Protein AF-X1GI03-F1 (afdb_monomer_lite)

Organism: NCBI:txid412755

Secondary structure (DSSP, 8-state):
-EEE---STT---HHHHHHHHHHHHS---TTSGGGGGGGS---EEE-HHHHS-----SSS--

Structure (mmCIF, N/CA/C/O backbone):
data_AF-X1GI03-F1
#
_entry.id   AF-X1GI03-F1
#
loop_
_atom_site.group_PDB
_atom_site.id
_atom_site.type_symbol
_atom_site.label_atom_id
_atom_site.label_alt_id
_atom_site.label_comp_id
_atom_site.label_asym_id
_atom_site.label_entity_id
_atom_site.label_seq_id
_atom_site.pdbx_PDB_ins_code
_atom_site.Cartn_x
_atom_site.Cartn_y
_atom_site.Cartn_z
_atom_site.occupancy
_atom_site.B_iso_or_equiv
_atom_site.auth_seq_id
_atom_site.auth_comp_id
_atom_site.auth_asym_id
_atom_site.auth_atom_id
_atom_site.pdbx_PDB_model_num
ATOM 1 N N . MET A 1 1 ? -15.389 0.923 -0.271 1.00 82.25 1 MET A N 1
ATOM 2 C CA . MET A 1 1 ? -14.917 0.310 -1.523 1.00 82.25 1 MET A CA 1
ATOM 3 C C . MET A 1 1 ? -13.830 1.205 -2.077 1.00 82.25 1 MET A C 1
ATOM 5 O O . MET A 1 1 ? -14.095 2.392 -2.226 1.00 82.25 1 MET A O 1
ATOM 9 N N . ASP A 1 2 ? -12.640 0.656 -2.304 1.00 93.94 2 ASP A N 1
ATOM 10 C CA . ASP A 1 2 ? -11.486 1.360 -2.880 1.00 93.94 2 ASP A CA 1
ATOM 11 C C . ASP A 1 2 ? -10.993 0.643 -4.152 1.00 93.94 2 ASP A C 1
ATOM 13 O O . ASP A 1 2 ? -11.248 -0.553 -4.328 1.00 93.94 2 ASP A O 1
ATOM 17 N N . MET A 1 3 ? -10.338 1.369 -5.062 1.00 94.38 3 MET A N 1
ATOM 18 C CA . MET A 1 3 ? -9.942 0.865 -6.383 1.00 94.38 3 MET A CA 1
ATOM 19 C C . MET A 1 3 ? -8.490 1.213 -6.701 1.00 94.38 3 MET A C 1
ATOM 21 O O . MET A 1 3 ? -8.137 2.376 -6.883 1.00 94.38 3 MET A O 1
ATOM 25 N N . HIS A 1 4 ? -7.666 0.185 -6.884 1.00 93.56 4 HIS A N 1
ATOM 26 C CA . HIS A 1 4 ? -6.286 0.315 -7.333 1.00 93.56 4 HIS A CA 1
ATOM 27 C C . HIS A 1 4 ? -6.181 -0.062 -8.818 1.00 93.56 4 HIS A C 1
ATOM 29 O O . HIS A 1 4 ? -6.142 -1.241 -9.195 1.00 93.56 4 HIS A O 1
ATOM 35 N N . SER A 1 5 ? -6.125 0.952 -9.686 1.00 89.81 5 SER A N 1
ATOM 36 C CA . SER A 1 5 ? -6.006 0.760 -11.135 1.00 89.81 5 SER A CA 1
ATOM 37 C C . SER A 1 5 ? -5.170 1.835 -11.826 1.00 89.81 5 SER A C 1
ATOM 39 O O . SER A 1 5 ? -5.113 2.981 -11.383 1.00 89.81 5 SER A O 1
ATOM 41 N N . LEU A 1 6 ? -4.519 1.452 -12.928 1.00 80.00 6 LEU A N 1
ATOM 42 C CA . LEU A 1 6 ? -3.791 2.366 -13.810 1.00 80.00 6 LEU A CA 1
ATOM 43 C C . LEU A 1 6 ? -4.795 3.039 -14.758 1.00 80.00 6 LEU A C 1
ATOM 45 O O . LEU A 1 6 ? -5.089 2.509 -15.826 1.00 80.00 6 LEU A O 1
ATOM 49 N N . THR A 1 7 ? -5.352 4.188 -14.375 1.00 70.25 7 THR A N 1
ATOM 50 C CA . THR A 1 7 ? -6.330 4.915 -15.214 1.00 70.25 7 THR A CA 1
ATOM 51 C C . THR A 1 7 ? -5.695 5.961 -16.128 1.00 70.25 7 THR A C 1
ATOM 53 O O . THR A 1 7 ? -6.375 6.528 -16.981 1.00 70.25 7 THR A O 1
ATOM 56 N N . VAL A 1 8 ? -4.389 6.213 -15.985 1.00 62.53 8 VAL A N 1
ATOM 57 C CA . VAL A 1 8 ? -3.682 7.281 -16.698 1.00 62.53 8 VAL A CA 1
ATOM 58 C C . VAL A 1 8 ? -2.547 6.705 -17.547 1.00 62.53 8 VAL A C 1
ATOM 60 O O . VAL A 1 8 ? -1.740 5.893 -17.095 1.00 62.53 8 VAL A O 1
ATOM 63 N N . ASN A 1 9 ? -2.472 7.171 -18.793 1.00 55.59 9 ASN A N 1
ATOM 64 C CA . ASN A 1 9 ? -1.335 7.022 -19.700 1.00 55.59 9 ASN A CA 1
ATOM 65 C C . ASN A 1 9 ? -0.981 5.594 -20.173 1.00 55.59 9 ASN A C 1
ATOM 67 O O . ASN A 1 9 ? 0.164 5.378 -20.532 1.00 55.59 9 ASN A O 1
ATOM 71 N N . ASN A 1 10 ? -1.894 4.611 -20.169 1.00 56.19 10 ASN A N 1
ATOM 72 C CA . ASN A 1 10 ? -1.654 3.232 -20.663 1.00 56.19 10 ASN A CA 1
ATOM 73 C C . ASN A 1 10 ? -0.356 2.568 -20.132 1.00 56.19 10 ASN A C 1
ATOM 75 O O . ASN A 1 10 ? 0.204 1.658 -20.744 1.00 56.19 10 ASN A O 1
ATOM 79 N N . THR A 1 11 ? 0.191 3.081 -19.027 1.00 60.38 11 THR A N 1
ATOM 80 C CA . THR A 1 11 ? 1.605 2.910 -18.709 1.00 60.38 11 THR A CA 1
ATOM 81 C C . THR A 1 11 ? 1.747 1.853 -17.637 1.00 60.38 11 THR A C 1
ATOM 83 O O . THR A 1 11 ? 1.197 1.984 -16.553 1.00 60.38 11 THR A O 1
ATOM 86 N N . ARG A 1 12 ? 2.576 0.842 -17.899 1.00 66.94 12 ARG A N 1
ATOM 87 C CA . ARG A 1 12 ? 3.131 -0.048 -16.874 1.00 66.94 12 ARG A CA 1
ATOM 88 C C . ARG A 1 12 ? 4.006 0.795 -15.944 1.00 66.94 12 ARG A C 1
ATOM 90 O O . ARG A 1 12 ? 5.148 1.107 -16.267 1.00 66.94 12 ARG A O 1
ATOM 97 N N . VAL A 1 13 ? 3.439 1.320 -14.862 1.00 76.88 13 VAL A N 1
ATOM 98 C CA . VAL A 1 13 ? 4.162 2.161 -13.900 1.00 76.88 13 VAL A CA 1
ATOM 99 C C . VAL A 1 13 ? 4.468 1.326 -12.663 1.00 76.88 13 VAL A C 1
ATOM 101 O O . VAL A 1 13 ? 3.586 1.053 -11.850 1.00 76.88 13 VAL A O 1
ATOM 104 N N . SER A 1 14 ? 5.731 0.926 -12.516 1.00 82.56 14 SER A N 1
ATOM 105 C CA . SER A 1 14 ? 6.195 0.049 -11.434 1.00 82.56 14 SER A CA 1
ATOM 106 C C . SER A 1 14 ? 5.971 0.642 -10.036 1.00 82.56 14 SER A C 1
ATOM 108 O O . SER A 1 14 ? 5.609 -0.087 -9.113 1.00 82.56 14 SER A O 1
ATOM 110 N N . TRP A 1 15 ? 6.079 1.967 -9.869 1.00 87.44 15 TRP A N 1
ATOM 111 C CA . TRP A 1 15 ? 5.882 2.600 -8.558 1.00 87.44 15 TRP A CA 1
ATOM 112 C C . TRP A 1 15 ? 4.432 2.528 -8.054 1.00 87.44 15 TRP A C 1
ATOM 114 O O . TRP A 1 15 ? 4.217 2.417 -6.852 1.00 87.44 15 TRP A O 1
ATOM 124 N N . GLN A 1 16 ? 3.424 2.524 -8.936 1.00 89.94 16 GLN A N 1
ATOM 125 C CA . GLN A 1 16 ? 2.017 2.418 -8.513 1.00 89.94 16 GLN A CA 1
ATOM 126 C C . GLN A 1 16 ? 1.696 1.015 -7.971 1.00 89.94 16 GLN A C 1
ATOM 128 O O . GLN A 1 16 ? 0.937 0.868 -7.009 1.00 89.94 16 GLN A O 1
ATOM 133 N N . ARG A 1 17 ? 2.354 -0.016 -8.520 1.00 92.19 17 ARG A N 1
ATOM 134 C CA . ARG A 1 17 ? 2.340 -1.386 -7.979 1.00 92.19 17 ARG A CA 1
ATOM 135 C C . ARG A 1 17 ? 3.018 -1.443 -6.614 1.00 92.19 17 ARG A C 1
ATOM 137 O O . ARG A 1 17 ? 2.486 -2.046 -5.686 1.00 92.19 17 ARG A O 1
ATOM 144 N N . PHE A 1 18 ? 4.161 -0.769 -6.473 1.00 93.81 18 PHE A N 1
ATOM 145 C CA . PHE A 1 18 ? 4.877 -0.670 -5.201 1.00 93.81 18 PHE A CA 1
ATOM 146 C C . PHE A 1 18 ? 4.029 -0.022 -4.105 1.00 93.81 18 PHE A C 1
ATOM 148 O O . PHE A 1 18 ? 3.837 -0.623 -3.050 1.00 93.81 18 PHE A O 1
ATOM 155 N N . ILE A 1 19 ? 3.446 1.148 -4.377 1.00 95.44 19 ILE A N 1
ATOM 156 C CA . ILE A 1 19 ? 2.572 1.830 -3.419 1.00 95.44 19 ILE A CA 1
ATOM 157 C C . ILE A 1 19 ? 1.349 0.975 -3.081 1.00 95.44 19 ILE A C 1
ATOM 159 O O . ILE A 1 19 ? 1.013 0.868 -1.909 1.00 95.44 19 ILE A O 1
ATOM 163 N N . THR A 1 20 ? 0.742 0.284 -4.053 1.00 96.19 20 THR A N 1
ATOM 164 C CA . THR A 1 20 ? -0.354 -0.660 -3.772 1.00 96.19 20 THR A CA 1
ATOM 165 C C . THR A 1 20 ? 0.048 -1.715 -2.742 1.00 96.19 20 THR A C 1
ATOM 167 O O . THR A 1 20 ? -0.696 -1.955 -1.793 1.00 96.19 20 THR A O 1
ATOM 170 N N . ARG A 1 21 ? 1.235 -2.315 -2.882 1.00 96.56 21 ARG A N 1
ATOM 171 C CA . ARG A 1 21 ? 1.724 -3.318 -1.925 1.00 96.56 21 ARG A CA 1
ATOM 172 C C . ARG A 1 21 ? 1.974 -2.709 -0.544 1.00 96.56 21 ARG A C 1
ATOM 174 O O . ARG A 1 21 ? 1.622 -3.339 0.446 1.00 96.56 21 ARG A O 1
ATOM 181 N N . LEU A 1 22 ? 2.493 -1.480 -0.460 1.00 97.94 22 LEU A N 1
ATOM 182 C CA . LEU A 1 22 ? 2.617 -0.775 0.822 1.00 97.94 22 LEU A CA 1
ATOM 183 C C . LEU A 1 22 ? 1.250 -0.500 1.462 1.00 97.94 22 LEU A C 1
ATOM 185 O O . LEU A 1 22 ? 1.080 -0.753 2.649 1.00 97.94 22 LEU A O 1
ATOM 189 N N . CYS A 1 23 ? 0.265 -0.042 0.687 1.00 97.81 23 CYS A N 1
ATOM 190 C CA . CYS A 1 23 ? -1.083 0.223 1.187 1.00 97.81 23 CYS A CA 1
ATOM 191 C C . CYS A 1 23 ? -1.761 -1.037 1.740 1.00 97.81 23 CYS A C 1
ATOM 193 O O . CYS A 1 23 ? -2.433 -0.954 2.762 1.00 97.81 23 CYS A O 1
ATOM 195 N N . LEU A 1 24 ? -1.618 -2.185 1.070 1.00 97.19 24 LEU A N 1
ATOM 196 C CA . LEU A 1 24 ? -2.379 -3.401 1.393 1.00 97.19 24 LEU A CA 1
ATOM 197 C C . LEU A 1 24 ? -1.648 -4.378 2.318 1.00 97.19 24 LEU A C 1
ATOM 199 O O . LEU A 1 24 ? -2.300 -5.183 2.980 1.00 97.19 24 LEU A O 1
ATOM 203 N N . HIS A 1 25 ? -0.316 -4.341 2.334 1.00 96.56 25 HIS A N 1
ATOM 204 C CA . HIS A 1 25 ? 0.509 -5.331 3.033 1.00 96.56 25 HIS A CA 1
ATOM 205 C C . HIS A 1 25 ? 1.633 -4.719 3.875 1.00 96.56 25 HIS A C 1
ATOM 207 O O . HIS A 1 25 ? 2.264 -5.436 4.648 1.00 96.56 25 HIS A O 1
ATOM 213 N N . GLY A 1 26 ? 1.922 -3.425 3.713 1.00 97.19 26 GLY A N 1
ATOM 214 C CA . GLY A 1 26 ? 2.867 -2.713 4.569 1.00 97.19 26 GLY A CA 1
ATOM 215 C C . GLY A 1 26 ? 2.266 -2.381 5.933 1.00 97.19 26 GLY A C 1
ATOM 216 O O . GLY A 1 26 ? 1.069 -2.558 6.166 1.00 97.19 26 GLY A O 1
ATOM 217 N N . GLU A 1 27 ? 3.103 -1.860 6.831 1.00 98.12 27 GLU A N 1
ATOM 218 C CA . GLU A 1 27 ? 2.642 -1.337 8.118 1.00 98.12 27 GLU A CA 1
ATOM 219 C C . GLU A 1 27 ? 1.596 -0.231 7.927 1.00 98.12 27 GLU A C 1
ATOM 221 O O . GLU A 1 27 ? 1.701 0.597 7.018 1.00 98.12 27 GLU A O 1
ATOM 226 N N . VAL A 1 28 ? 0.609 -0.178 8.824 1.00 98.25 28 VAL A N 1
ATOM 227 C CA . VAL A 1 28 ? -0.345 0.934 8.868 1.00 98.25 28 VAL A CA 1
ATOM 228 C C . VAL A 1 28 ? 0.384 2.183 9.354 1.00 98.25 28 VAL A C 1
ATOM 230 O O . VAL A 1 28 ? 0.800 2.260 10.509 1.00 98.25 28 VAL A O 1
ATOM 233 N N . THR A 1 29 ? 0.549 3.169 8.471 1.00 98.31 29 THR A N 1
ATOM 234 C CA . THR A 1 29 ? 1.364 4.360 8.736 1.00 98.31 29 THR A CA 1
ATOM 235 C C . THR A 1 29 ? 0.818 5.617 8.051 1.00 98.31 29 THR A C 1
ATOM 237 O O . THR A 1 29 ? 0.356 5.545 6.910 1.00 98.31 29 THR A O 1
ATOM 240 N N . PRO A 1 30 ? 0.929 6.808 8.677 1.00 97.62 30 PRO A N 1
ATOM 241 C CA . PRO A 1 30 ? 0.566 8.078 8.043 1.00 97.62 30 PRO A CA 1
ATOM 242 C C . PRO A 1 30 ? 1.361 8.408 6.771 1.00 97.62 30 PRO A C 1
ATOM 244 O O . PRO A 1 30 ? 0.901 9.208 5.961 1.00 97.62 30 PRO A O 1
ATOM 247 N N . LEU A 1 31 ? 2.538 7.798 6.573 1.00 97.94 31 LEU A N 1
ATOM 248 C CA . LEU A 1 31 ? 3.333 7.966 5.349 1.00 97.94 31 LEU A CA 1
ATOM 249 C C . LEU A 1 31 ? 2.664 7.331 4.117 1.00 97.94 31 LEU A C 1
ATOM 251 O O . LEU A 1 31 ? 2.984 7.694 2.988 1.00 97.94 31 LEU A O 1
ATOM 255 N N . VAL A 1 32 ? 1.727 6.402 4.332 1.00 97.69 32 VAL A N 1
ATOM 256 C CA . VAL A 1 32 ? 0.937 5.729 3.295 1.00 97.69 32 VAL A CA 1
ATOM 257 C C . VAL A 1 32 ? -0.531 5.767 3.733 1.00 97.69 32 VAL A C 1
ATOM 259 O O . VAL A 1 32 ? -1.028 4.784 4.282 1.00 97.69 32 VAL A O 1
ATOM 262 N N . PRO A 1 33 ? -1.252 6.888 3.538 1.00 97.06 33 PRO A N 1
ATOM 263 C CA . PRO A 1 33 ? -2.551 7.110 4.180 1.00 97.06 33 PRO A CA 1
ATOM 264 C C . PRO A 1 33 ? -3.590 6.007 3.937 1.00 97.06 33 PRO A C 1
ATOM 266 O O . PRO A 1 33 ? -4.311 5.636 4.859 1.00 97.06 33 PRO A O 1
ATOM 269 N N . THR A 1 34 ? -3.628 5.420 2.737 1.00 97.44 34 THR A N 1
ATOM 270 C CA . THR A 1 34 ? -4.558 4.330 2.389 1.00 97.44 34 THR A CA 1
ATOM 271 C C . THR A 1 34 ? -4.336 3.059 3.221 1.00 97.44 34 THR A C 1
ATOM 273 O O . THR A 1 34 ? -5.260 2.264 3.368 1.00 97.44 34 THR A O 1
ATOM 276 N N . SER A 1 35 ? -3.163 2.883 3.844 1.00 98.12 35 SER A N 1
ATOM 277 C CA . SER A 1 35 ? -2.888 1.743 4.734 1.00 98.12 35 SER A CA 1
ATOM 278 C C . SER A 1 35 ? -3.838 1.660 5.934 1.00 98.12 35 SER A C 1
ATOM 280 O O . SER A 1 35 ? -4.093 0.569 6.436 1.00 98.12 35 SER A O 1
ATOM 282 N N . ILE A 1 36 ? -4.463 2.772 6.344 1.00 97.94 36 ILE A N 1
ATOM 283 C CA . ILE A 1 36 ? -5.475 2.773 7.411 1.00 97.94 36 ILE A CA 1
ATOM 284 C C . ILE A 1 36 ? -6.669 1.860 7.100 1.00 97.94 36 ILE A C 1
ATOM 286 O O . ILE A 1 36 ? -7.291 1.324 8.018 1.00 97.94 36 ILE A O 1
ATOM 290 N N . LEU A 1 37 ? -6.975 1.634 5.816 1.00 97.56 37 LEU A N 1
ATOM 291 C CA . LEU A 1 37 ? -8.096 0.797 5.390 1.00 97.56 37 LEU A CA 1
ATOM 292 C C . LEU A 1 37 ? -7.924 -0.673 5.788 1.00 97.56 37 LEU A C 1
ATOM 294 O O . LEU A 1 37 ? -8.933 -1.365 5.899 1.00 97.56 37 LEU A O 1
ATOM 298 N N . GLN A 1 38 ? -6.697 -1.121 6.092 1.00 97.25 38 GLN A N 1
ATOM 299 C CA . GLN A 1 38 ? -6.429 -2.447 6.663 1.00 97.25 38 GLN A CA 1
ATOM 300 C C . GLN A 1 38 ? -7.083 -2.643 8.046 1.00 97.25 38 GLN A C 1
ATOM 302 O O . GLN A 1 38 ? -7.352 -3.770 8.452 1.00 97.25 38 GLN A O 1
ATOM 307 N N . THR A 1 39 ? -7.353 -1.555 8.779 1.00 97.62 39 THR A N 1
ATOM 308 C CA . THR A 1 39 ? -7.978 -1.591 10.118 1.00 97.62 39 THR A CA 1
ATOM 309 C C . THR A 1 39 ? -9.508 -1.625 10.074 1.00 97.62 39 THR A C 1
ATOM 311 O O . THR A 1 39 ? -10.163 -1.775 11.105 1.00 97.62 39 THR A O 1
ATOM 314 N N . LEU A 1 40 ? -10.087 -1.482 8.882 1.00 96.00 40 LEU A N 1
ATOM 315 C CA . LEU A 1 40 ? -11.524 -1.419 8.653 1.00 96.00 40 LEU A CA 1
ATOM 316 C C . LEU A 1 40 ? -11.958 -2.571 7.748 1.00 96.00 40 LEU A C 1
ATOM 318 O O . LEU A 1 40 ? -11.177 -3.109 6.966 1.00 96.00 40 LEU A O 1
ATOM 322 N N . LYS A 1 41 ? -13.242 -2.930 7.805 1.00 96.50 41 LYS A N 1
ATOM 323 C CA . LYS A 1 41 ? -13.821 -3.885 6.856 1.00 96.50 41 LYS A CA 1
ATOM 324 C C . LYS A 1 41 ? -13.993 -3.208 5.493 1.00 96.50 41 LYS A C 1
ATOM 326 O O . LYS A 1 41 ? -15.052 -2.652 5.205 1.00 96.50 41 LYS A O 1
ATOM 331 N N . THR A 1 42 ? -12.939 -3.244 4.684 1.00 95.25 42 THR A N 1
ATOM 332 C CA . THR A 1 42 ? -12.878 -2.564 3.389 1.00 95.25 42 THR A CA 1
ATOM 333 C C . THR A 1 42 ? -12.660 -3.558 2.260 1.00 95.25 42 THR A C 1
ATOM 335 O O . THR A 1 42 ? -11.681 -4.298 2.266 1.00 95.25 42 THR A O 1
ATOM 338 N N . ASP A 1 43 ? -13.530 -3.514 1.254 1.00 97.25 43 ASP A N 1
ATOM 339 C CA . ASP A 1 43 ? -13.288 -4.192 -0.018 1.00 97.25 43 ASP A CA 1
ATOM 340 C C . ASP A 1 43 ? -12.404 -3.313 -0.910 1.00 97.25 43 ASP A C 1
ATOM 342 O O . ASP A 1 43 ? -12.752 -2.155 -1.194 1.00 97.25 43 ASP A O 1
ATOM 346 N N . VAL A 1 44 ? -11.278 -3.873 -1.352 1.00 96.19 44 VAL A N 1
ATOM 347 C CA . VAL A 1 44 ? -10.346 -3.239 -2.291 1.00 96.19 44 VAL A CA 1
ATOM 348 C C . VAL A 1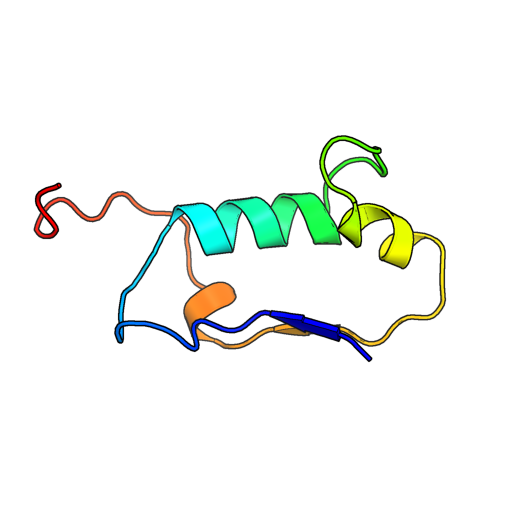 44 ? -10.299 -4.057 -3.573 1.00 96.19 44 VAL A C 1
ATOM 350 O O . VAL A 1 44 ? -10.017 -5.254 -3.550 1.00 96.19 44 VAL A O 1
ATOM 353 N N . TYR A 1 45 ? -10.550 -3.399 -4.698 1.00 96.50 45 TYR A N 1
ATOM 354 C CA . TYR A 1 45 ? -10.436 -4.001 -6.020 1.00 96.50 45 TYR A CA 1
ATOM 355 C C . TYR A 1 45 ? -9.079 -3.648 -6.619 1.00 96.50 45 TYR A C 1
ATOM 357 O O . TYR A 1 45 ? -8.718 -2.475 -6.721 1.00 96.50 45 TYR A O 1
ATOM 365 N N . VAL A 1 46 ? -8.329 -4.669 -7.028 1.00 95.25 46 VAL A N 1
ATOM 366 C CA . VAL A 1 46 ? -7.003 -4.512 -7.631 1.00 95.25 46 VAL A CA 1
ATOM 367 C C . VAL A 1 46 ? -7.071 -4.974 -9.078 1.00 95.25 46 VAL A C 1
ATOM 369 O O . VAL A 1 46 ? -7.404 -6.123 -9.356 1.00 95.25 46 VAL A O 1
ATOM 372 N N . SER A 1 47 ? -6.770 -4.070 -10.007 1.00 93.81 47 SER A N 1
ATOM 373 C CA . SER A 1 4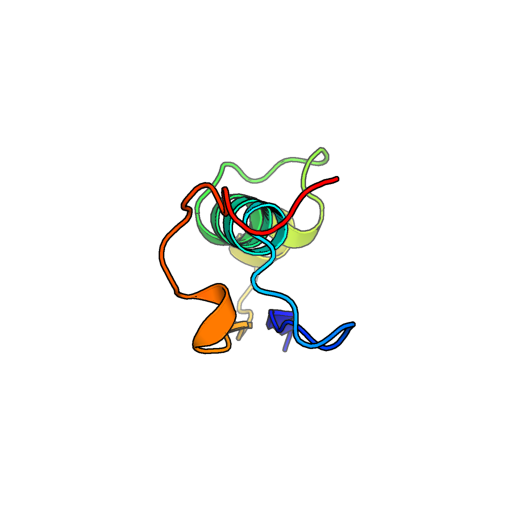7 ? -6.687 -4.417 -11.430 1.00 93.81 47 SER A CA 1
ATOM 374 C C . SER A 1 47 ? -5.501 -5.342 -11.724 1.00 93.81 47 SER A C 1
ATOM 376 O O . SER A 1 47 ? -4.464 -5.270 -11.061 1.00 93.81 47 SER A O 1
ATOM 378 N N . GLU A 1 48 ? -5.610 -6.156 -12.775 1.00 91.88 48 GLU A N 1
ATOM 379 C CA . GLU A 1 48 ? -4.546 -7.083 -13.192 1.00 91.88 48 GLU A CA 1
ATOM 380 C C . GLU A 1 48 ? -3.207 -6.369 -13.428 1.00 91.88 48 GLU A C 1
ATOM 382 O O . GLU A 1 48 ? -2.153 -6.856 -13.030 1.00 91.88 48 GLU A O 1
ATOM 387 N N . THR A 1 49 ? -3.230 -5.169 -14.012 1.00 89.94 49 THR A N 1
ATOM 388 C CA . THR A 1 49 ? -2.018 -4.392 -14.312 1.00 89.94 49 THR A CA 1
ATOM 389 C C . THR A 1 49 ? -1.314 -3.843 -13.071 1.00 89.94 49 THR A C 1
ATOM 391 O O . THR A 1 49 ? -0.101 -3.616 -13.122 1.00 89.94 49 THR A O 1
ATOM 394 N N . ILE A 1 50 ? -2.040 -3.646 -11.965 1.00 93.19 50 ILE A N 1
ATOM 395 C CA . ILE A 1 50 ? -1.473 -3.317 -10.650 1.00 93.19 50 ILE A CA 1
ATOM 396 C C . ILE A 1 50 ? -0.980 -4.577 -9.931 1.00 93.19 50 ILE A C 1
ATOM 398 O O . ILE A 1 50 ? 0.045 -4.526 -9.252 1.00 93.19 50 ILE A O 1
ATOM 402 N N . ALA A 1 51 ? -1.686 -5.697 -10.093 1.00 93.38 51 ALA A N 1
ATOM 403 C CA . ALA A 1 51 ? -1.325 -6.974 -9.483 1.00 93.38 51 ALA A CA 1
ATOM 404 C C . ALA A 1 51 ? -0.040 -7.592 -10.071 1.00 93.38 51 ALA A C 1
ATOM 406 O O . ALA A 1 51 ? 0.571 -8.443 -9.430 1.00 93.38 51 ALA A O 1
ATOM 407 N N . GLN A 1 52 ? 0.384 -7.150 -11.260 1.00 92.25 52 GLN A N 1
ATOM 408 C CA . GLN A 1 52 ? 1.638 -7.558 -11.902 1.00 92.25 52 GLN A CA 1
ATOM 409 C C . GLN A 1 52 ? 2.887 -7.315 -11.036 1.00 92.25 52 GLN A C 1
ATOM 411 O O . GLN A 1 52 ? 2.888 -6.538 -10.075 1.00 92.25 52 GLN A O 1
ATOM 416 N N . ASP A 1 53 ? 3.987 -7.956 -11.431 1.00 92.56 53 ASP A N 1
ATOM 417 C CA . ASP A 1 53 ? 5.277 -7.805 -10.7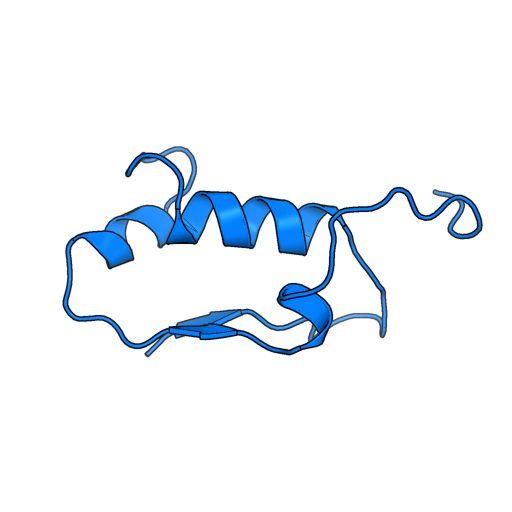70 1.00 92.56 53 ASP A CA 1
ATOM 418 C C . ASP A 1 53 ? 5.854 -6.392 -10.868 1.00 92.56 53 ASP A C 1
ATOM 420 O O . ASP A 1 53 ? 5.562 -5.610 -11.780 1.00 92.56 53 ASP A O 1
ATOM 424 N N . ILE A 1 54 ? 6.647 -6.036 -9.858 1.00 91.12 54 ILE A N 1
ATOM 425 C CA . ILE A 1 54 ? 7.389 -4.777 -9.841 1.00 91.12 54 ILE A CA 1
ATOM 426 C C . ILE A 1 54 ? 8.712 -5.050 -10.527 1.00 91.12 54 ILE A C 1
ATOM 428 O O . ILE A 1 54 ? 9.606 -5.653 -9.941 1.00 91.12 54 ILE A O 1
ATOM 432 N N . GLU A 1 55 ? 8.820 -4.572 -11.756 1.00 87.75 55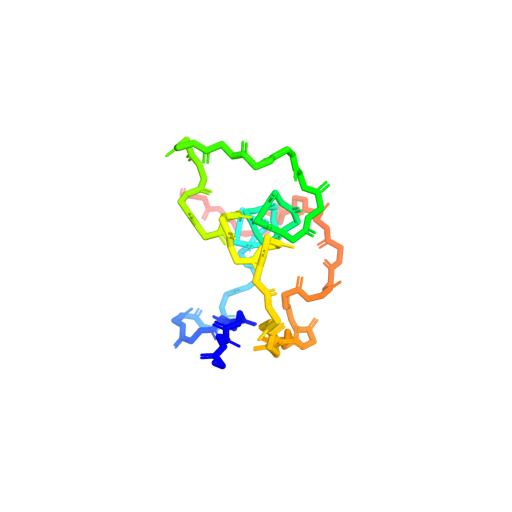 GLU A N 1
ATOM 433 C CA . GLU A 1 55 ? 10.009 -4.731 -12.576 1.00 87.75 55 GLU A CA 1
ATOM 434 C C . GLU A 1 55 ? 10.421 -3.373 -13.154 1.00 87.75 55 GLU A C 1
ATOM 436 O O . GLU A 1 55 ? 9.558 -2.516 -13.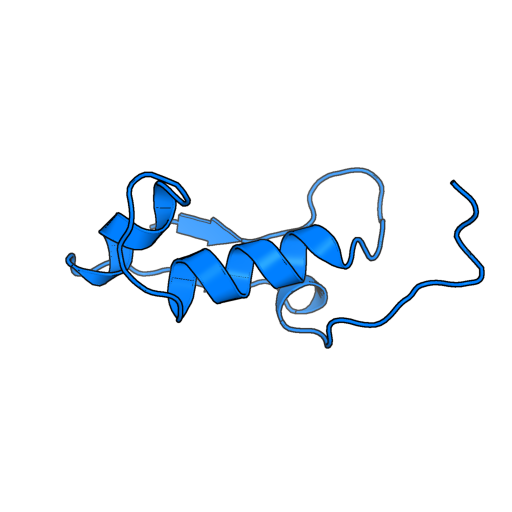398 1.00 87.75 55 GLU A O 1
ATOM 441 N N . PRO A 1 56 ? 11.729 -3.138 -13.339 1.00 81.00 56 PRO A N 1
A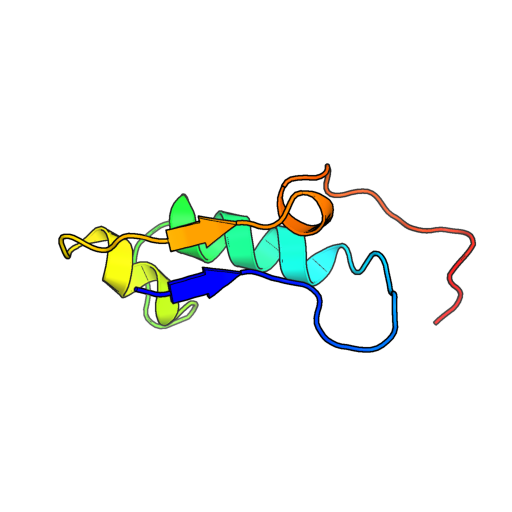TOM 442 C CA . PRO A 1 56 ? 12.198 -1.992 -14.098 1.00 81.00 56 PRO A CA 1
ATOM 443 C C . PRO A 1 56 ? 11.749 -2.115 -15.558 1.00 81.00 56 PRO A C 1
ATOM 445 O O . PRO A 1 56 ? 11.890 -3.165 -16.180 1.00 81.00 56 PRO A O 1
ATOM 448 N N . ASP A 1 57 ? 11.236 -1.018 -16.106 1.00 79.81 57 ASP A N 1
ATOM 449 C CA . ASP A 1 57 ? 10.934 -0.895 -17.529 1.00 79.81 57 ASP A CA 1
ATOM 450 C C . ASP A 1 57 ? 12.084 -0.127 -18.188 1.00 79.81 57 ASP A C 1
ATOM 452 O O . ASP A 1 57 ? 12.151 1.098 -18.105 1.00 79.81 57 ASP A O 1
ATOM 456 N N . TRP A 1 58 ? 13.038 -0.863 -18.762 1.00 80.44 58 TRP A N 1
ATOM 457 C CA . TRP A 1 58 ? 14.241 -0.288 -19.374 1.00 80.44 58 TRP A CA 1
ATOM 458 C C . TRP A 1 58 ? 13.977 0.353 -20.741 1.00 80.44 58 TRP A C 1
ATOM 460 O O . TRP A 1 58 ? 14.782 1.163 -21.194 1.00 80.44 58 TRP A O 1
ATOM 470 N N . GLU A 1 59 ? 12.869 0.003 -21.400 1.00 78.44 59 GLU A N 1
ATOM 471 C CA . GLU A 1 59 ? 12.466 0.600 -22.681 1.00 78.44 59 GLU A CA 1
ATOM 472 C C . GLU A 1 59 ? 11.803 1.964 -22.473 1.00 78.44 59 GLU A C 1
ATOM 474 O O . GLU A 1 59 ? 11.855 2.852 -23.326 1.00 78.44 59 GLU A O 1
ATOM 479 N N . LYS A 1 60 ? 11.204 2.147 -21.299 1.00 70.75 60 LYS A N 1
ATOM 480 C CA . LYS A 1 60 ? 10.580 3.386 -20.872 1.00 70.75 60 LYS A CA 1
ATOM 481 C C . LYS A 1 60 ? 11.629 4.340 -20.302 1.00 70.75 60 LYS A C 1
ATOM 483 O O . LYS A 1 60 ? 11.812 4.454 -19.092 1.00 70.75 60 LYS A O 1
ATOM 488 N N . GLY A 1 61 ? 12.324 5.031 -21.204 1.00 62.00 61 GLY A N 1
ATOM 489 C CA . GLY A 1 61 ? 13.173 6.171 -20.854 1.00 62.00 61 GLY A CA 1
ATOM 490 C C . GLY A 1 61 ? 12.378 7.249 -20.104 1.00 62.00 61 GLY A C 1
ATOM 491 O O . GLY A 1 61 ? 11.218 7.505 -20.437 1.00 62.00 61 GLY A O 1
ATOM 492 N N . TYR A 1 62 ? 12.996 7.838 -19.078 1.00 58.84 62 TYR A N 1
ATOM 493 C CA . TYR A 1 62 ? 12.456 8.975 -18.323 1.00 58.84 62 TYR A CA 1
ATOM 494 C C . TYR A 1 62 ? 12.775 10.305 -19.003 1.00 58.84 62 TYR A C 1
ATOM 496 O O . TYR A 1 62 ? 13.906 10.436 -19.523 1.00 58.84 62 TYR A O 1
#

pLDDT: mean 88.46, std 12.2, range [55.59, 98.31]

Radius of gyration: 12.65 Å; chains: 1; bounding box: 29×17×33 Å

Foldseek 3Di:
DEEQDDPPDPDLDLVSLVLVCCLAPNDCDPVNPSVCCNVDPDDYHYDPSSVDDRDDDPVDDD

Sequence (62 aa):
MDMHSLTVNNTRVSWQRFITRLCLHGEVTPLVPTSILQTLKTDVYVSETIAQDIEPDWEKGY